Protein AF-A0A4Q4BT07-F1 (afdb_monomer_lite)

Foldseek 3Di:
DVVPPPDDDDDDDLDLVCCLVPDQKDFDWDDDPVDIDGQDIDHSVCLQVPPRDPVSVVSNVD

pLDDT: mean 87.12, std 12.06, range [51.81, 97.31]

Radius of gyration: 12.36 Å; chains: 1; bounding box: 33×23×28 Å

Structure (mmCIF, N/CA/C/O backbone):
data_AF-A0A4Q4BT07-F1
#
_entry.id   AF-A0A4Q4BT07-F1
#
loop_
_atom_site.group_PDB
_atom_site.id
_atom_site.type_symbol
_atom_site.label_atom_id
_atom_site.label_alt_id
_atom_site.label_comp_id
_atom_site.label_asym_id
_atom_site.label_entity_id
_atom_site.label_seq_id
_atom_site.pdbx_PDB_ins_code
_atom_site.Cartn_x
_atom_site.Cartn_y
_atom_site.Cartn_z
_atom_site.occupancy
_atom_site.B_iso_or_equiv
_atom_site.auth_seq_id
_atom_site.auth_comp_id
_atom_site.auth_asym_id
_atom_site.auth_atom_id
_atom_site.pdbx_PDB_model_num
ATOM 1 N N . ILE A 1 1 ? -9.818 -6.171 14.050 1.00 51.81 1 ILE A N 1
ATOM 2 C CA . ILE A 1 1 ? -9.847 -4.980 14.944 1.00 51.81 1 ILE A CA 1
ATOM 3 C C . ILE A 1 1 ? -10.093 -3.696 14.147 1.00 51.81 1 ILE A C 1
ATOM 5 O O . ILE A 1 1 ? -10.864 -2.874 14.620 1.00 51.81 1 ILE A O 1
ATOM 9 N N . HIS A 1 2 ? -9.510 -3.519 12.951 1.00 57.91 2 HIS A N 1
ATOM 10 C CA . HIS A 1 2 ? -9.759 -2.330 12.116 1.00 57.91 2 HIS A CA 1
ATOM 11 C C . HIS A 1 2 ? -11.246 -2.112 11.766 1.00 57.91 2 HIS A C 1
ATOM 13 O O . HIS A 1 2 ? -11.775 -1.038 12.037 1.00 57.91 2 HIS A O 1
ATOM 19 N N . ASP A 1 3 ? -11.957 -3.142 11.304 1.00 59.62 3 ASP A N 1
ATOM 20 C CA . ASP A 1 3 ? -13.331 -2.984 10.785 1.00 59.62 3 ASP A CA 1
ATOM 21 C C . ASP A 1 3 ? -14.389 -2.591 11.827 1.00 59.62 3 ASP A C 1
ATOM 23 O O . ASP A 1 3 ? -15.499 -2.188 11.492 1.00 59.62 3 ASP A O 1
ATOM 27 N N . THR A 1 4 ? -14.084 -2.728 13.118 1.00 62.81 4 THR A N 1
ATOM 28 C CA . THR A 1 4 ? -15.108 -2.744 14.174 1.00 62.81 4 THR A CA 1
ATOM 29 C C . THR A 1 4 ? -15.380 -1.373 14.803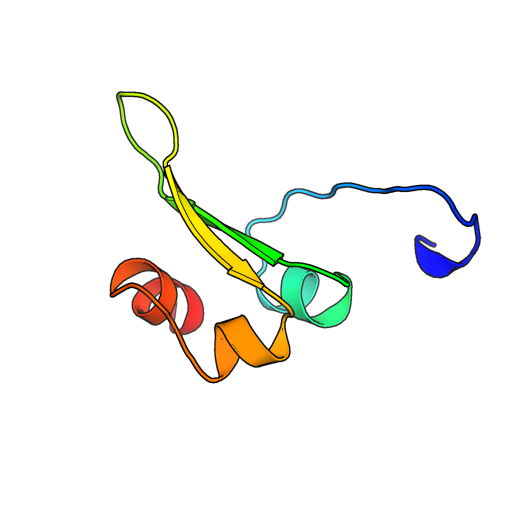 1.00 62.81 4 THR A C 1
ATOM 31 O O . THR A 1 4 ? -16.315 -1.249 15.587 1.00 62.81 4 THR A O 1
ATOM 34 N N . THR A 1 5 ? -14.588 -0.341 14.481 1.00 68.75 5 THR A N 1
ATOM 35 C CA . THR A 1 5 ? -14.655 0.978 15.152 1.00 68.75 5 THR A CA 1
ATOM 36 C C . THR A 1 5 ? -15.116 2.132 14.259 1.00 68.75 5 THR A C 1
ATOM 38 O O . THR A 1 5 ? -15.436 3.200 14.778 1.00 68.75 5 THR A O 1
ATOM 41 N N . GLY A 1 6 ? -15.177 1.937 12.934 1.00 74.88 6 GLY A N 1
ATOM 42 C CA . GLY A 1 6 ? -15.536 2.995 11.978 1.00 74.88 6 GLY A CA 1
ATOM 43 C C . GLY A 1 6 ? -14.526 4.150 11.907 1.00 74.88 6 GLY A C 1
ATOM 44 O O . GLY A 1 6 ? -14.854 5.221 11.400 1.00 74.88 6 GLY A O 1
ATOM 45 N N . LEU A 1 7 ? -13.316 3.958 12.441 1.00 87.25 7 LEU A N 1
ATOM 46 C CA . LEU A 1 7 ? -12.245 4.948 12.423 1.00 87.25 7 LEU A CA 1
ATOM 47 C C . LEU A 1 7 ? -11.455 4.867 11.116 1.00 87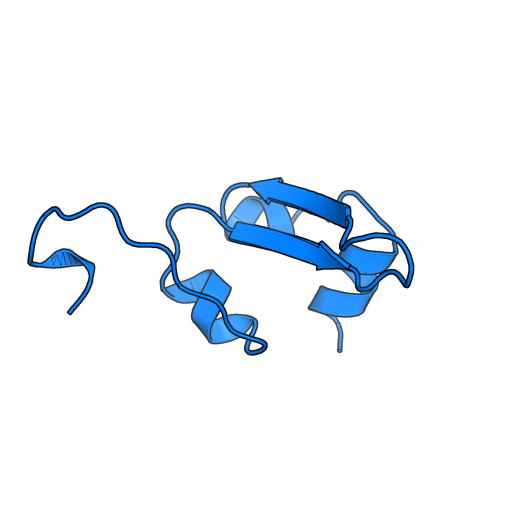.25 7 LEU A C 1
ATOM 49 O O . LEU A 1 7 ? -11.086 3.783 10.665 1.00 87.25 7 LEU A O 1
ATOM 53 N N . THR A 1 8 ? -11.108 6.025 10.556 1.00 90.12 8 THR A N 1
ATOM 54 C CA . THR A 1 8 ? -10.103 6.092 9.493 1.00 90.12 8 THR A CA 1
ATOM 55 C C . THR A 1 8 ? -8.760 5.660 10.059 1.00 90.12 8 THR A C 1
ATOM 57 O O . THR A 1 8 ? -8.244 6.303 10.975 1.00 90.12 8 THR A O 1
ATOM 60 N N . THR A 1 9 ? -8.183 4.599 9.499 1.00 90.12 9 THR A N 1
ATOM 61 C CA . THR A 1 9 ? -6.896 4.076 9.957 1.00 90.12 9 THR A CA 1
ATOM 62 C C . THR A 1 9 ? -5.895 4.015 8.815 1.00 90.12 9 THR A C 1
ATOM 64 O O . THR A 1 9 ? -6.240 3.679 7.686 1.00 90.12 9 THR A O 1
ATOM 67 N N . VAL A 1 10 ? -4.649 4.369 9.120 1.00 92.69 10 VAL A N 1
ATOM 68 C CA . VAL A 1 10 ? -3.507 4.223 8.218 1.00 92.69 10 VAL A CA 1
ATOM 69 C C . 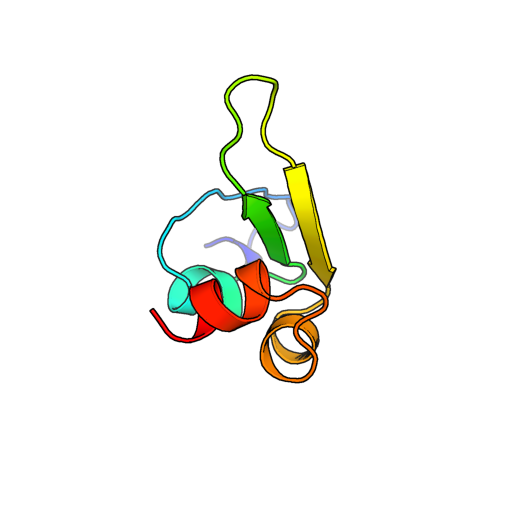VAL A 1 10 ? -2.500 3.330 8.919 1.00 92.69 10 VAL A C 1
ATOM 71 O O . VAL A 1 10 ? -2.074 3.637 10.033 1.00 92.69 10 VAL A O 1
ATOM 74 N N . PHE A 1 11 ? -2.121 2.239 8.267 1.00 91.00 11 PHE A N 1
ATOM 75 C CA . PHE A 1 11 ? -1.070 1.345 8.728 1.00 91.00 11 PHE A CA 1
ATOM 76 C C . PHE A 1 11 ? 0.073 1.326 7.713 1.00 91.00 11 PHE A C 1
ATOM 78 O O . PHE A 1 11 ? -0.124 1.574 6.524 1.00 91.00 11 PHE A O 1
ATOM 85 N N . VAL A 1 12 ? 1.286 1.077 8.201 1.00 93.06 12 VAL A N 1
ATOM 86 C CA . VAL A 1 12 ? 2.499 1.004 7.386 1.00 93.06 12 VAL A CA 1
ATOM 87 C C . VAL A 1 12 ? 3.143 -0.338 7.669 1.00 93.06 12 VAL A C 1
ATOM 89 O O . VAL A 1 12 ? 3.448 -0.645 8.820 1.00 93.06 12 VAL A O 1
ATOM 92 N N . THR A 1 13 ? 3.342 -1.126 6.622 1.00 92.19 13 THR A N 1
ATOM 93 C CA . THR A 1 13 ? 3.945 -2.453 6.707 1.00 92.19 13 THR A CA 1
ATOM 94 C C . THR A 1 13 ? 4.901 -2.660 5.537 1.00 92.19 13 THR A C 1
ATOM 96 O O . THR A 1 13 ? 4.843 -1.948 4.532 1.00 92.19 13 THR A O 1
ATOM 99 N N . HIS A 1 14 ? 5.814 -3.610 5.702 1.00 90.62 14 HIS A N 1
ATOM 100 C CA . HIS A 1 14 ? 6.627 -4.147 4.613 1.00 90.62 14 HIS A CA 1
ATOM 101 C C . HIS A 1 14 ? 6.083 -5.497 4.121 1.00 90.62 14 HIS A C 1
ATOM 103 O O . HIS A 1 14 ? 6.576 -6.009 3.119 1.00 90.62 14 HIS A O 1
ATOM 109 N N . ASP A 1 15 ? 5.087 -6.059 4.815 1.00 91.31 15 ASP A N 1
ATOM 110 C CA . ASP A 1 15 ? 4.396 -7.283 4.432 1.00 91.31 15 ASP A CA 1
ATOM 111 C C . ASP A 1 15 ? 3.276 -6.952 3.441 1.00 91.31 15 ASP A C 1
ATOM 113 O O . ASP A 1 15 ? 2.349 -6.184 3.710 1.00 91.31 15 ASP A O 1
ATOM 117 N N . GLN A 1 16 ? 3.399 -7.509 2.248 1.00 89.12 16 GLN A N 1
ATOM 118 C CA . GLN A 1 16 ? 2.503 -7.201 1.149 1.00 89.12 16 GLN A CA 1
ATOM 119 C C . GLN A 1 16 ? 1.183 -7.947 1.275 1.00 89.12 16 GLN A C 1
ATOM 121 O O . GLN A 1 16 ? 0.152 -7.386 0.916 1.00 89.12 16 GLN A O 1
ATOM 126 N N . ASP A 1 17 ? 1.195 -9.174 1.795 1.00 90.56 17 ASP A N 1
ATOM 127 C CA . ASP A 1 17 ? -0.024 -9.956 1.972 1.00 90.56 17 ASP A CA 1
ATOM 128 C C . ASP A 1 17 ? -0.902 -9.293 3.038 1.00 90.56 17 ASP A C 1
ATOM 130 O O . ASP A 1 17 ? -2.091 -9.075 2.803 1.00 90.56 17 ASP A O 1
ATOM 134 N N . GLU A 1 18 ? -0.297 -8.815 4.130 1.00 90.12 18 GLU A N 1
ATOM 135 C CA . GLU A 1 18 ? -0.998 -8.028 5.151 1.00 90.12 18 GLU A CA 1
ATOM 136 C C . GLU A 1 18 ? -1.646 -6.765 4.555 1.00 90.12 18 GLU A C 1
ATOM 138 O O . GLU A 1 18 ? -2.823 -6.477 4.798 1.00 90.12 18 GLU A O 1
ATOM 143 N N . ALA A 1 19 ? -0.907 -6.017 3.728 1.00 92.44 19 ALA A N 1
ATOM 144 C CA . ALA A 1 19 ? -1.430 -4.818 3.077 1.00 92.44 19 ALA A CA 1
ATOM 145 C C . ALA A 1 19 ? -2.583 -5.122 2.111 1.00 92.44 19 ALA A C 1
ATOM 147 O O . ALA A 1 19 ? -3.531 -4.341 2.018 1.00 92.44 19 ALA A O 1
ATOM 148 N N . MET A 1 20 ? -2.511 -6.240 1.390 1.00 91.88 20 MET A N 1
ATOM 149 C CA . MET A 1 20 ? -3.517 -6.612 0.396 1.00 91.88 20 MET A CA 1
ATOM 150 C C . MET A 1 20 ? -4.781 -7.204 1.021 1.00 91.88 20 MET A C 1
ATOM 152 O O . MET A 1 20 ? -5.857 -7.057 0.442 1.00 91.88 20 MET A O 1
ATOM 156 N N . GLU A 1 21 ? -4.664 -7.868 2.170 1.00 91.12 21 GLU A N 1
ATOM 157 C CA . GLU A 1 21 ? -5.797 -8.472 2.875 1.00 91.12 21 GLU A CA 1
ATOM 158 C C . GLU A 1 21 ? -6.574 -7.463 3.725 1.00 91.12 21 GLU A C 1
ATOM 160 O O . GLU A 1 21 ? -7.797 -7.563 3.818 1.00 91.12 21 GLU A O 1
ATOM 165 N N . LEU A 1 22 ? -5.887 -6.493 4.340 1.00 90.44 22 LEU A N 1
ATOM 166 C CA . LEU A 1 22 ? -6.495 -5.607 5.339 1.00 90.44 22 LEU A CA 1
ATOM 167 C C . LEU A 1 22 ? -6.886 -4.221 4.813 1.00 90.44 22 LEU A C 1
ATOM 169 O O . LEU A 1 22 ? -7.721 -3.561 5.429 1.00 90.44 22 LEU A O 1
ATOM 173 N N . ALA A 1 23 ? -6.271 -3.732 3.731 1.00 93.06 23 ALA A N 1
ATOM 174 C CA . ALA A 1 23 ? -6.496 -2.362 3.279 1.00 93.06 23 ALA A CA 1
ATOM 175 C C . ALA A 1 23 ? -7.665 -2.231 2.297 1.00 93.06 23 ALA A C 1
ATOM 177 O O . ALA A 1 23 ? -7.733 -2.923 1.283 1.00 93.06 23 ALA A O 1
ATOM 178 N N . ASP A 1 24 ? -8.487 -1.198 2.484 1.00 93.56 24 ASP A N 1
ATOM 179 C CA . ASP A 1 24 ? -9.375 -0.706 1.422 1.00 93.56 24 ASP A CA 1
ATOM 180 C C . ASP A 1 24 ? -8.580 -0.090 0.255 1.00 93.56 24 ASP A C 1
ATOM 182 O O . ASP A 1 24 ? -8.979 -0.154 -0.915 1.00 93.56 24 ASP A O 1
ATOM 186 N N . LEU A 1 25 ? -7.447 0.537 0.584 1.00 95.56 25 LEU A N 1
ATOM 187 C CA . LEU A 1 25 ? -6.574 1.256 -0.334 1.00 95.56 25 LEU A CA 1
ATOM 188 C C . LEU A 1 25 ? -5.108 1.038 0.043 1.00 95.56 25 LEU A C 1
ATOM 190 O O . LEU A 1 25 ? -4.710 1.273 1.180 1.00 95.56 25 LEU A O 1
ATOM 194 N N . VAL A 1 26 ? -4.295 0.675 -0.942 1.00 96.25 26 VAL A N 1
ATOM 195 C CA . VAL A 1 26 ? -2.853 0.477 -0.797 1.00 96.25 26 VAL A CA 1
ATOM 196 C C . VAL A 1 26 ? -2.112 1.629 -1.466 1.00 96.25 26 VAL A C 1
ATOM 198 O O . VAL A 1 26 ? -2.422 2.019 -2.596 1.00 96.25 26 VAL A O 1
ATOM 201 N N . VAL A 1 27 ? -1.108 2.156 -0.766 1.00 96.06 27 VAL A N 1
ATOM 202 C CA . VAL A 1 27 ? -0.148 3.135 -1.285 1.00 96.06 27 VAL A CA 1
ATOM 203 C C . VAL A 1 27 ? 1.225 2.475 -1.307 1.00 96.06 27 VAL A C 1
ATOM 205 O O . VAL A 1 27 ? 1.805 2.208 -0.259 1.00 96.06 27 VAL A O 1
ATOM 208 N N . VAL A 1 28 ? 1.754 2.220 -2.501 1.00 94.69 28 VAL A N 1
ATOM 209 C CA . VAL A 1 28 ? 3.107 1.682 -2.672 1.00 94.69 28 VAL A CA 1
ATOM 210 C C . VAL A 1 28 ? 4.084 2.844 -2.758 1.00 94.69 28 VAL A C 1
ATOM 212 O O . VAL A 1 28 ? 3.912 3.750 -3.580 1.00 94.69 28 VAL A O 1
ATOM 215 N N . MET A 1 29 ? 5.114 2.818 -1.915 1.00 93.12 29 MET A N 1
ATOM 216 C CA . MET A 1 29 ? 6.136 3.859 -1.852 1.00 93.12 29 MET A CA 1
ATOM 217 C C . MET A 1 29 ? 7.526 3.265 -2.064 1.00 93.12 29 MET A C 1
ATOM 219 O O . MET A 1 29 ? 7.862 2.240 -1.478 1.00 93.12 29 MET A O 1
ATOM 223 N N . SER A 1 30 ? 8.343 3.931 -2.877 1.00 89.50 30 SER A N 1
ATOM 224 C CA . SER A 1 30 ? 9.761 3.615 -3.038 1.00 89.50 30 SER A CA 1
ATOM 225 C C . SER A 1 30 ? 10.622 4.492 -2.126 1.00 89.50 30 SER A C 1
ATOM 227 O O . SER A 1 30 ? 10.298 5.653 -1.844 1.00 89.50 30 SER A O 1
ATOM 229 N N . GLY A 1 31 ? 11.735 3.933 -1.644 1.00 82.19 31 GLY A N 1
ATOM 230 C CA . GLY A 1 31 ? 12.746 4.686 -0.907 1.00 82.19 31 GLY A CA 1
ATOM 231 C C . GLY A 1 31 ? 13.540 5.602 -1.842 1.00 82.19 31 GLY A C 1
ATOM 232 O O . GLY A 1 31 ? 13.975 5.183 -2.910 1.00 82.19 31 GLY A O 1
ATOM 233 N N . SER A 1 32 ? 13.755 6.852 -1.438 1.00 68.56 32 SER A N 1
ATOM 234 C CA . SER A 1 32 ? 14.629 7.798 -2.138 1.00 68.56 32 SER A CA 1
ATOM 235 C C . SER A 1 32 ? 15.354 8.669 -1.117 1.00 68.56 32 SER A C 1
ATOM 237 O O . SER A 1 32 ? 14.770 9.084 -0.114 1.00 68.56 32 SER A O 1
ATOM 239 N N . THR A 1 33 ? 16.623 8.976 -1.390 1.00 60.31 33 THR A N 1
ATOM 240 C CA . THR A 1 33 ? 17.463 9.871 -0.578 1.00 60.31 33 THR A CA 1
ATOM 241 C C . THR A 1 33 ? 16.940 11.312 -0.521 1.00 60.31 33 THR A C 1
ATOM 243 O O . THR A 1 33 ? 17.403 12.080 0.314 1.00 60.31 33 THR A O 1
ATOM 246 N N . ASN A 1 34 ? 15.942 11.661 -1.347 1.00 57.09 34 ASN A N 1
ATOM 247 C CA . ASN A 1 34 ? 15.283 12.972 -1.400 1.00 57.09 34 ASN A CA 1
ATOM 248 C C . ASN A 1 34 ? 13.769 12.924 -1.088 1.00 57.09 34 ASN A C 1
ATOM 250 O O . ASN A 1 34 ? 13.012 13.783 -1.538 1.00 57.09 34 ASN A O 1
ATOM 254 N N . GLY A 1 35 ? 13.325 11.939 -0.300 1.00 63.97 35 GLY A N 1
ATOM 255 C CA . GLY A 1 35 ? 11.924 11.772 0.097 1.00 63.97 35 GLY A CA 1
ATOM 256 C C . GLY A 1 35 ? 11.250 10.663 -0.703 1.00 63.97 35 GLY A C 1
ATOM 257 O O . GLY A 1 35 ? 11.349 10.623 -1.929 1.00 63.97 35 GLY A O 1
ATOM 258 N N . GLY A 1 36 ? 10.614 9.725 0.003 1.00 84.00 36 GLY A N 1
ATOM 259 C CA . GLY A 1 36 ? 9.969 8.567 -0.613 1.00 84.00 36 GLY A CA 1
ATOM 260 C C . GLY A 1 36 ? 8.950 8.981 -1.675 1.00 84.00 36 GLY A C 1
ATOM 261 O O . GLY A 1 36 ? 8.217 9.957 -1.501 1.00 84.00 36 GLY A O 1
ATOM 262 N N . ARG A 1 37 ? 8.917 8.250 -2.790 1.00 90.06 37 ARG A N 1
ATOM 263 C CA . ARG A 1 37 ? 8.021 8.537 -3.913 1.00 90.06 37 ARG A CA 1
ATOM 264 C C . ARG A 1 37 ? 6.843 7.579 -3.872 1.00 90.06 37 ARG A C 1
ATOM 266 O O . ARG A 1 37 ? 7.031 6.375 -3.738 1.00 90.06 37 ARG A O 1
ATOM 273 N N . ILE A 1 38 ? 5.631 8.109 -4.023 1.00 93.94 38 ILE A N 1
ATOM 274 C CA . ILE A 1 38 ? 4.458 7.269 -4.269 1.00 93.94 38 ILE A CA 1
ATOM 275 C C . ILE A 1 38 ? 4.577 6.703 -5.681 1.00 93.94 38 ILE A C 1
ATOM 277 O O . ILE A 1 38 ? 4.600 7.443 -6.666 1.00 93.94 38 ILE A O 1
ATOM 281 N N . GLU A 1 39 ? 4.655 5.385 -5.764 1.00 95.12 39 GLU A N 1
ATOM 282 C CA . GLU A 1 39 ? 4.752 4.647 -7.016 1.00 95.12 39 GLU A CA 1
ATOM 283 C C . GLU A 1 39 ? 3.368 4.303 -7.561 1.00 95.12 39 GLU A C 1
ATOM 285 O O . GLU A 1 39 ? 3.140 4.395 -8.767 1.00 95.12 39 GLU A O 1
ATOM 290 N N . GLN A 1 40 ? 2.429 3.952 -6.676 1.00 96.69 40 GLN A N 1
ATOM 291 C CA . GLN A 1 40 ? 1.053 3.641 -7.050 1.00 96.69 40 GLN A CA 1
ATOM 292 C C . GLN A 1 40 ? 0.102 3.764 -5.855 1.00 96.69 40 GLN A C 1
ATOM 294 O O . GLN A 1 40 ? 0.474 3.472 -4.722 1.00 96.69 40 GLN A O 1
ATOM 299 N N . ILE A 1 41 ? -1.139 4.166 -6.131 1.00 97.31 41 ILE A N 1
ATOM 300 C CA . ILE A 1 41 ? -2.257 4.169 -5.181 1.00 97.31 41 ILE A CA 1
ATOM 301 C C . ILE A 1 41 ? -3.416 3.418 -5.832 1.00 97.31 41 ILE A C 1
ATOM 303 O O . ILE A 1 41 ? -3.719 3.663 -7.001 1.00 97.31 41 ILE A O 1
ATOM 307 N N . GLY A 1 42 ? -4.078 2.528 -5.100 1.00 96.62 42 GLY A N 1
ATOM 308 C CA . GLY A 1 42 ? -5.235 1.807 -5.623 1.00 96.62 42 GLY A CA 1
ATOM 309 C C . GLY A 1 42 ? -5.757 0.741 -4.672 1.00 96.62 42 GLY A C 1
A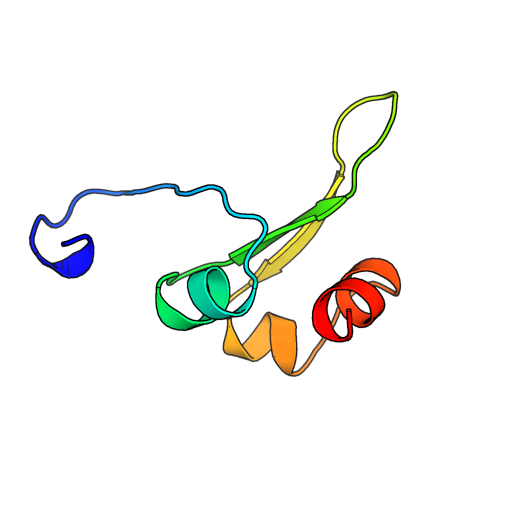TOM 310 O O . GLY A 1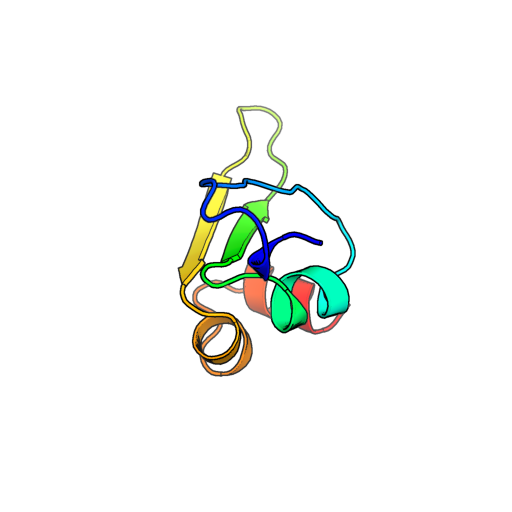 42 ? -5.184 0.507 -3.612 1.00 96.62 42 GLY A O 1
ATOM 311 N N . LYS A 1 43 ? -6.858 0.087 -5.052 1.00 97.25 43 LYS A N 1
ATOM 312 C CA . LYS A 1 43 ? -7.354 -1.079 -4.310 1.00 97.25 43 LYS A CA 1
ATOM 313 C C . LYS A 1 43 ? -6.337 -2.221 -4.402 1.00 97.25 43 LYS A C 1
ATOM 315 O O . LYS A 1 43 ? -5.704 -2.346 -5.454 1.00 97.25 43 LYS A O 1
ATOM 320 N N . PRO A 1 44 ? -6.250 -3.109 -3.398 1.00 95.81 44 PRO A N 1
ATOM 321 C CA . PRO A 1 44 ? -5.348 -4.263 -3.424 1.00 95.81 44 PRO A CA 1
ATOM 322 C C . PRO A 1 44 ? -5.357 -5.047 -4.745 1.00 95.81 44 PRO A C 1
ATOM 324 O O . PRO A 1 44 ? -4.326 -5.263 -5.384 1.00 95.81 44 PRO A O 1
ATOM 327 N N . GLN A 1 45 ? -6.557 -5.382 -5.225 1.00 94.94 45 GLN A N 1
ATOM 328 C CA . GLN A 1 45 ? -6.751 -6.106 -6.483 1.00 94.94 45 GLN A CA 1
ATOM 329 C C . GLN A 1 45 ? -6.197 -5.362 -7.710 1.00 94.94 45 GLN A C 1
ATOM 331 O O . GLN A 1 45 ? -5.683 -5.997 -8.628 1.00 94.94 45 GLN A O 1
ATOM 336 N N . ASP A 1 46 ? -6.268 -4.028 -7.729 1.00 96.25 46 ASP A N 1
ATOM 337 C CA . ASP A 1 46 ? -5.795 -3.216 -8.851 1.00 96.25 46 ASP A CA 1
ATOM 338 C C . ASP A 1 46 ? -4.272 -3.097 -8.831 1.00 96.25 46 ASP A C 1
ATOM 340 O O . ASP A 1 46 ? -3.648 -3.179 -9.889 1.00 96.25 46 ASP A O 1
ATOM 344 N N . ILE A 1 47 ? -3.670 -2.971 -7.640 1.00 95.69 47 ILE A N 1
ATOM 345 C CA . ILE A 1 47 ? -2.211 -3.003 -7.482 1.00 95.69 47 ILE A CA 1
ATOM 346 C C . ILE A 1 47 ? -1.663 -4.330 -8.019 1.00 95.69 47 ILE A C 1
ATOM 348 O O . ILE A 1 47 ? -0.752 -4.328 -8.846 1.00 95.69 47 ILE A O 1
ATOM 352 N N . ARG A 1 48 ? -2.272 -5.456 -7.622 1.00 92.69 48 ARG A N 1
ATOM 353 C CA . ARG A 1 48 ? -1.837 -6.800 -8.027 1.00 92.69 48 ARG A CA 1
ATOM 354 C C . ARG A 1 48 ? -2.067 -7.081 -9.513 1.00 92.69 48 ARG A C 1
ATOM 356 O O . ARG A 1 48 ? -1.200 -7.643 -10.176 1.00 92.69 48 ARG A O 1
ATOM 363 N N . ALA A 1 49 ? -3.226 -6.697 -10.047 1.00 95.12 49 ALA A N 1
ATOM 364 C CA . ALA A 1 49 ? -3.587 -6.985 -11.434 1.00 95.12 49 ALA A CA 1
ATOM 365 C C . ALA A 1 49 ? -2.932 -6.032 -12.444 1.00 95.12 49 ALA A C 1
ATOM 367 O O . ALA A 1 49 ? -2.732 -6.407 -13.601 1.00 95.12 49 ALA A O 1
ATOM 368 N N . LYS A 1 50 ? -2.642 -4.786 -12.046 1.00 95.81 50 LYS A N 1
ATOM 369 C CA . LYS A 1 50 ? -2.137 -3.730 -12.935 1.00 95.81 50 LYS A CA 1
ATOM 370 C C . LYS A 1 50 ? -1.031 -2.909 -12.253 1.00 95.81 50 LYS A C 1
ATOM 372 O O . LYS A 1 50 ? -1.261 -1.748 -11.902 1.00 95.81 50 LYS A O 1
ATOM 377 N N . PRO A 1 51 ? 0.186 -3.464 -12.105 1.00 95.94 51 PRO A N 1
ATOM 378 C CA . PRO A 1 51 ? 1.316 -2.724 -11.549 1.00 95.94 51 PRO A CA 1
ATOM 379 C C . PRO A 1 51 ? 1.696 -1.547 -12.462 1.00 95.94 51 PRO A C 1
ATOM 381 O O . PRO A 1 51 ? 2.028 -1.744 -13.636 1.00 95.94 51 PRO A O 1
ATOM 384 N N . ALA A 1 52 ?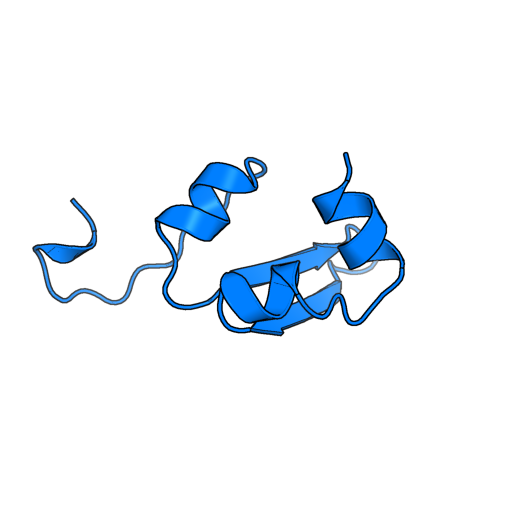 1.649 -0.326 -11.930 1.00 95.44 52 ALA A N 1
ATOM 385 C CA . ALA A 1 52 ? 1.817 0.915 -12.688 1.00 95.44 52 ALA A CA 1
ATOM 386 C C . ALA A 1 52 ? 3.285 1.248 -12.994 1.00 95.44 52 ALA A C 1
ATOM 388 O O . ALA A 1 52 ? 3.567 1.905 -13.996 1.00 95.44 52 ALA A O 1
ATOM 389 N N . THR A 1 53 ? 4.227 0.791 -12.163 1.00 94.19 53 THR A N 1
ATOM 390 C CA . THR A 1 53 ? 5.666 1.019 -12.367 1.00 94.19 53 THR A CA 1
ATOM 391 C C . THR A 1 53 ? 6.455 -0.290 -12.274 1.00 94.19 53 THR A C 1
ATOM 393 O O . THR A 1 53 ? 5.979 -1.257 -11.671 1.00 94.19 53 THR A O 1
ATOM 396 N N . PRO A 1 54 ? 7.660 -0.368 -12.880 1.00 92.56 54 PRO A N 1
ATOM 397 C CA . PRO A 1 54 ? 8.540 -1.524 -12.720 1.00 92.56 54 PRO A CA 1
ATOM 398 C C . PRO A 1 54 ? 8.849 -1.824 -11.253 1.00 92.56 54 PRO A C 1
ATOM 400 O O . PRO A 1 54 ? 8.849 -2.989 -10.882 1.00 92.56 54 PRO A O 1
ATOM 403 N N . PHE A 1 55 ? 9.004 -0.784 -10.426 1.00 91.94 55 PHE A N 1
ATOM 404 C CA . PHE A 1 55 ? 9.188 -0.934 -8.986 1.00 91.94 55 PHE A CA 1
ATOM 405 C C . PHE A 1 55 ? 8.008 -1.661 -8.342 1.00 91.94 55 PHE A C 1
ATOM 407 O O . PHE A 1 55 ? 8.227 -2.616 -7.615 1.00 91.94 55 PHE A O 1
ATOM 414 N N . VAL A 1 56 ? 6.757 -1.272 -8.633 1.00 93.75 56 VAL A N 1
ATOM 415 C CA . VAL A 1 56 ? 5.592 -1.976 -8.060 1.00 93.75 56 VAL A CA 1
ATOM 416 C C . VAL A 1 56 ? 5.531 -3.424 -8.537 1.00 93.75 56 VAL A C 1
ATOM 418 O O . VAL A 1 56 ? 5.191 -4.313 -7.766 1.00 93.75 56 VAL A O 1
ATOM 421 N N . ARG A 1 57 ? 5.887 -3.686 -9.798 1.00 93.81 57 ARG A N 1
ATOM 422 C CA . ARG A 1 57 ? 5.926 -5.054 -10.330 1.00 93.81 57 ARG A CA 1
ATOM 423 C C . ARG A 1 57 ? 6.979 -5.917 -9.635 1.00 93.81 57 ARG A C 1
ATOM 425 O O . ARG A 1 57 ? 6.709 -7.081 -9.379 1.00 93.81 57 ARG A O 1
ATOM 432 N N . GLU A 1 58 ? 8.156 -5.354 -9.385 1.00 90.25 58 GLU A N 1
ATOM 433 C CA . GLU A 1 58 ? 9.248 -6.021 -8.674 1.00 90.25 58 GLU A CA 1
ATOM 434 C C . GLU A 1 58 ? 8.897 -6.228 -7.203 1.00 90.25 58 GLU A C 1
ATOM 436 O O . GLU A 1 58 ? 9.042 -7.334 -6.704 1.00 90.25 58 GLU A O 1
ATOM 441 N N . PHE A 1 59 ? 8.347 -5.200 -6.554 1.00 88.38 59 PHE A N 1
ATOM 442 C CA . PHE A 1 59 ? 7.853 -5.257 -5.184 1.00 88.38 59 PHE A CA 1
ATOM 443 C C . PHE A 1 59 ? 6.879 -6.426 -5.010 1.00 88.38 59 PHE A C 1
ATOM 445 O O . PHE A 1 59 ? 7.156 -7.308 -4.215 1.00 88.38 59 PHE A O 1
ATOM 452 N N . LEU A 1 60 ? 5.837 -6.522 -5.844 1.00 89.12 60 LEU A N 1
ATOM 453 C CA . LEU A 1 60 ? 4.843 -7.610 -5.801 1.00 89.12 60 LEU A CA 1
ATOM 454 C C . LEU A 1 60 ? 5.392 -9.022 -6.059 1.00 89.12 60 LEU A C 1
ATOM 456 O O . LEU A 1 60 ? 4.671 -9.995 -5.843 1.00 89.12 60 LEU A O 1
ATOM 460 N N . GLY A 1 61 ? 6.602 -9.139 -6.604 1.00 80.00 61 GLY A N 1
ATOM 461 C CA . GLY A 1 61 ? 7.242 -10.418 -6.909 1.00 80.00 61 GLY A CA 1
ATOM 462 C C . GLY A 1 61 ? 8.381 -10.802 -5.962 1.00 80.00 61 GLY A C 1
ATOM 463 O O . GLY A 1 61 ? 8.969 -11.862 -6.185 1.00 80.00 61 GLY A O 1
ATOM 464 N N . ALA A 1 62 ? 8.719 -9.947 -4.989 1.00 64.81 62 ALA A N 1
ATOM 465 C CA . ALA A 1 62 ? 9.834 -10.115 -4.054 1.00 64.81 62 ALA A CA 1
ATOM 466 C C . ALA A 1 62 ? 9.447 -10.875 -2.780 1.00 64.81 62 ALA A C 1
ATOM 468 O O . ALA A 1 62 ? 8.288 -10.731 -2.331 1.00 64.81 62 ALA A O 1
#

Secondary structure (DSSP, 8-state):
-GGGS--------S-HHHHHHH-SSEEEEE--TTSPEEEEEE-HHHHHHS--SHHHHHHTT-

Sequence (62 aa):
IHDTTGLTTVFVTHDQDEAMELADLVVVMSGSTNGGRIEQIGKPQDIRAKPATPFVREFLGA